Protein AF-A0A6I2FMC2-F1 (afdb_monomer)

Foldseek 3Di:
DDWDCPPQKTADPQQNKIKGADCDDDPLHRWIAIPLGRPDTHHPVLRNLLNVLSCLLRVLVVDPVNDRPVVSSQVSCVSVVHGSVVSNVSSCCPPPVSVVVVVVVVVVVVVVPPDPDDDDDDDDD

Nearest PDB structures (foldseek):
  8eup-assembly1_b  TM=2.862E-01  e=4.033E+00  Schizosaccharomyces pombe
  6zka-assembly1_J  TM=3.685E-01  e=7.413E+00  Ovis aries

Sequence (125 aa):
MTKTDSGWLIIGKGAHEAAFRIDEPGPHQGLWVLSYLPARLLTREQAVAGVALAEMIIGGFDRPTGEFEGENAEMHAEVLGLSLVDVMCKLALRDPETRREAQRRCDSQRGVRRHPGHDGYGVNR

Mean predicted aligned error: 11.63 Å

Structure (mmCIF, N/CA/C/O backbone):
data_AF-A0A6I2FMC2-F1
#
_entry.id   AF-A0A6I2FMC2-F1
#
loop_
_atom_site.group_PDB
_atom_site.id
_atom_site.type_symbol
_atom_site.label_atom_id
_atom_site.label_alt_id
_atom_site.label_comp_id
_atom_site.label_asym_id
_atom_site.label_entity_id
_atom_site.label_seq_id
_atom_site.pdbx_PDB_ins_code
_atom_site.Cartn_x
_atom_site.Cartn_y
_atom_site.Cartn_z
_atom_site.occupancy
_atom_site.B_iso_or_equiv
_atom_site.auth_seq_id
_atom_site.auth_comp_id
_atom_site.auth_asym_id
_atom_site.auth_atom_id
_atom_site.pdbx_PDB_model_num
ATOM 1 N N . MET A 1 1 ? 14.413 12.482 2.481 1.00 49.47 1 MET A N 1
ATOM 2 C CA . MET A 1 1 ? 13.081 12.115 1.952 1.00 49.47 1 MET A CA 1
ATOM 3 C C . MET A 1 1 ? 12.031 12.714 2.888 1.00 49.47 1 MET A C 1
ATOM 5 O O . MET A 1 1 ? 12.027 12.363 4.058 1.00 49.47 1 MET A O 1
ATOM 9 N N . THR A 1 2 ? 11.261 13.721 2.460 1.00 51.59 2 THR A N 1
ATOM 10 C CA . THR A 1 2 ? 10.329 14.470 3.334 1.00 51.59 2 THR A CA 1
ATOM 11 C C . THR A 1 2 ? 8.893 14.013 3.094 1.00 51.59 2 THR A C 1
ATOM 13 O O . THR A 1 2 ? 8.325 14.302 2.044 1.00 51.59 2 THR A O 1
ATOM 16 N N . LYS A 1 3 ? 8.337 13.279 4.060 1.00 57.09 3 LYS A N 1
ATOM 17 C CA . LYS A 1 3 ? 6.963 12.764 4.075 1.00 57.09 3 LYS A CA 1
ATOM 18 C C . LYS A 1 3 ? 6.084 13.754 4.837 1.00 57.09 3 LYS A C 1
ATOM 20 O O . LYS A 1 3 ? 6.439 14.133 5.951 1.00 57.09 3 LYS A O 1
ATOM 25 N N . THR A 1 4 ? 4.982 14.201 4.242 1.00 62.50 4 THR A N 1
ATOM 26 C CA . THR A 1 4 ? 4.008 15.039 4.954 1.00 62.50 4 THR A CA 1
ATOM 27 C C . THR A 1 4 ? 3.082 14.114 5.734 1.00 62.50 4 THR A C 1
ATOM 29 O O . THR A 1 4 ? 2.317 13.367 5.131 1.00 62.50 4 THR A O 1
ATOM 32 N N . ASP A 1 5 ? 3.190 14.142 7.062 1.00 63.97 5 ASP A N 1
ATOM 33 C CA . ASP A 1 5 ? 2.319 13.421 7.991 1.00 63.97 5 ASP A CA 1
ATOM 34 C C . ASP A 1 5 ? 1.431 14.443 8.702 1.00 63.97 5 ASP A C 1
ATOM 36 O O . ASP A 1 5 ? 1.822 15.080 9.679 1.00 63.97 5 ASP A O 1
ATOM 40 N N . SER A 1 6 ? 0.248 14.670 8.144 1.00 62.38 6 SER A N 1
ATOM 41 C CA . SER A 1 6 ? -0.839 15.298 8.895 1.00 62.38 6 SER A CA 1
AT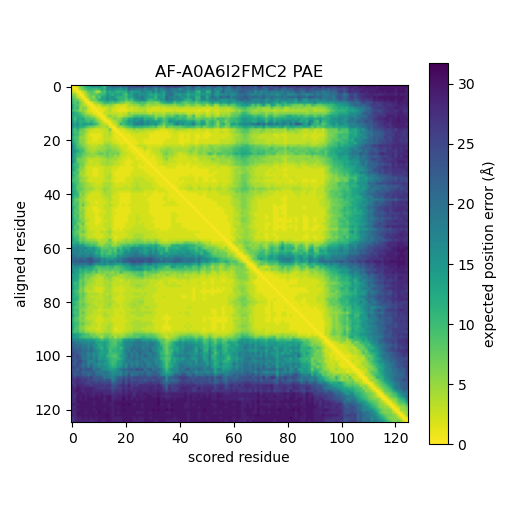OM 42 C C . SER A 1 6 ? -1.541 14.114 9.523 1.00 62.38 6 SER A C 1
ATOM 44 O O . SER A 1 6 ? -2.002 13.316 8.737 1.00 62.38 6 SER A O 1
ATOM 46 N N . GLY A 1 7 ? -1.589 13.927 10.846 1.00 77.00 7 GLY A N 1
ATOM 47 C CA . GLY A 1 7 ? -1.864 12.625 11.502 1.00 77.00 7 GLY A CA 1
ATOM 48 C C . GLY A 1 7 ? -3.092 11.772 11.088 1.00 77.00 7 GLY A C 1
ATOM 49 O O . GLY A 1 7 ? -3.322 10.741 11.711 1.00 77.00 7 GLY A O 1
ATOM 50 N N . TRP A 1 8 ? -3.861 12.168 10.073 1.00 85.31 8 TRP A N 1
ATOM 51 C CA . TRP A 1 8 ? -4.937 11.468 9.367 1.00 85.31 8 TRP A CA 1
ATOM 52 C C . TRP A 1 8 ? -4.607 11.063 7.901 1.00 85.31 8 TRP A C 1
ATOM 54 O O . TRP A 1 8 ? -5.368 10.315 7.287 1.00 85.31 8 TRP A O 1
ATOM 64 N N . LEU A 1 9 ? -3.500 11.539 7.318 1.00 90.25 9 LEU A N 1
ATOM 65 C CA . LEU A 1 9 ? -3.088 11.346 5.925 1.00 90.25 9 LEU A CA 1
ATOM 66 C C . LEU A 1 9 ? -1.571 11.215 5.799 1.00 90.25 9 LEU A C 1
ATOM 68 O O . LEU A 1 9 ? -0.799 12.068 6.239 1.00 90.25 9 LEU A O 1
ATOM 72 N N . ILE A 1 10 ? -1.171 10.180 5.072 1.00 89.38 10 ILE A N 1
ATOM 73 C CA . ILE A 1 10 ? 0.198 9.949 4.647 1.00 89.38 10 ILE A CA 1
ATOM 74 C C . ILE A 1 10 ? 0.218 9.932 3.120 1.00 89.38 10 ILE A C 1
ATOM 76 O O . ILE A 1 10 ? -0.467 9.121 2.507 1.00 89.38 10 ILE A O 1
ATOM 80 N N . ILE A 1 11 ? 1.037 10.778 2.504 1.00 87.62 11 ILE A N 1
ATOM 81 C CA . ILE A 1 11 ? 1.171 10.866 1.042 1.00 87.62 11 ILE A CA 1
ATOM 82 C C . ILE A 1 11 ? 2.620 10.681 0.615 1.00 87.62 11 ILE A C 1
ATOM 84 O O . ILE A 1 11 ? 3.535 11.251 1.218 1.00 87.62 11 ILE A O 1
ATOM 88 N N . GLY A 1 12 ? 2.806 9.883 -0.434 1.00 75.31 12 GLY A N 1
ATOM 89 C CA . GLY A 1 12 ? 4.064 9.804 -1.161 1.00 75.31 12 GLY A CA 1
ATOM 90 C C . GLY A 1 12 ? 4.170 10.961 -2.153 1.00 75.31 12 GLY A C 1
ATOM 91 O O . GLY A 1 12 ? 3.188 11.327 -2.796 1.00 75.31 12 GLY A O 1
ATOM 92 N N . LYS A 1 13 ? 5.358 11.547 -2.290 1.00 68.94 13 LYS A N 1
ATOM 93 C CA . LYS A 1 13 ? 5.645 12.636 -3.231 1.00 68.94 13 LYS A CA 1
ATOM 94 C C . LYS A 1 13 ? 5.586 12.201 -4.695 1.00 68.94 13 LYS A C 1
ATOM 96 O O . LYS A 1 13 ? 5.291 13.043 -5.533 1.00 68.94 13 LYS A O 1
ATOM 101 N N . GLY A 1 14 ? 5.889 10.936 -4.994 1.00 63.06 14 GLY A N 1
ATOM 102 C CA . GLY A 1 14 ? 6.004 10.446 -6.377 1.00 63.06 14 GLY A CA 1
ATOM 103 C C . GLY A 1 14 ? 4.845 9.581 -6.876 1.00 63.06 14 GLY A C 1
ATOM 104 O O . GLY A 1 14 ? 4.632 9.494 -8.075 1.00 63.06 14 GLY A O 1
ATOM 105 N N . ALA A 1 15 ? 4.087 8.943 -5.981 1.00 61.69 15 ALA A N 1
ATOM 106 C CA . ALA A 1 15 ? 3.224 7.821 -6.359 1.00 61.69 15 ALA A CA 1
ATOM 107 C C . ALA A 1 15 ? 1.754 8.180 -6.640 1.00 61.69 15 ALA A C 1
ATOM 109 O O . ALA A 1 15 ? 1.006 7.319 -7.080 1.00 61.69 15 ALA A O 1
ATOM 110 N N . HIS A 1 16 ? 1.285 9.387 -6.297 1.00 75.38 16 HIS A N 1
ATOM 111 C CA . HIS A 1 16 ? -0.157 9.679 -6.138 1.00 75.38 16 HIS A CA 1
ATOM 112 C C . HIS A 1 16 ? -0.912 8.688 -5.215 1.00 75.38 16 HIS A C 1
ATOM 114 O O . HIS A 1 16 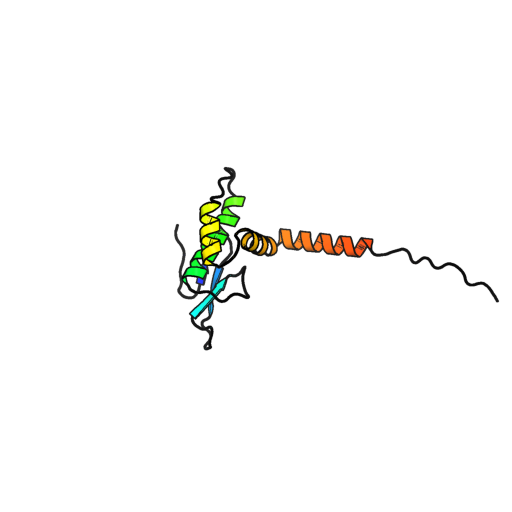? -2.139 8.738 -5.109 1.00 75.38 16 HIS A O 1
ATOM 120 N N . GLU A 1 17 ? -0.189 7.815 -4.509 1.00 87.88 17 GLU A N 1
ATOM 121 C CA . GLU A 1 17 ? -0.719 6.858 -3.552 1.00 87.88 17 GLU A CA 1
ATOM 122 C C . GLU A 1 17 ? -0.618 7.427 -2.132 1.00 87.88 17 GLU A C 1
ATOM 124 O O . GLU A 1 17 ? 0.316 8.156 -1.772 1.00 87.88 17 GLU A O 1
ATOM 129 N N . ALA A 1 18 ? -1.617 7.095 -1.323 1.00 91.44 18 ALA A N 1
ATOM 130 C CA . ALA A 1 18 ? -1.820 7.651 -0.000 1.00 91.44 18 ALA A CA 1
ATOM 131 C C . ALA A 1 18 ? -2.280 6.574 0.985 1.00 91.44 18 ALA A C 1
ATOM 133 O O . ALA A 1 18 ? -2.875 5.566 0.598 1.00 91.44 18 ALA A O 1
ATOM 134 N N . ALA A 1 19 ? -2.048 6.819 2.270 1.00 94.69 19 ALA A N 1
ATOM 135 C CA . ALA A 1 19 ? -2.719 6.119 3.350 1.00 94.69 19 ALA A CA 1
ATOM 136 C C . ALA A 1 19 ? -3.611 7.086 4.129 1.00 94.69 19 ALA A C 1
ATOM 138 O O . ALA A 1 19 ? -3.184 8.188 4.475 1.00 94.69 19 ALA A O 1
ATOM 139 N N . PHE A 1 20 ? -4.826 6.645 4.433 1.00 94.56 20 PHE A N 1
ATOM 140 C CA . PHE A 1 20 ? -5.829 7.407 5.171 1.00 94.56 20 PHE A CA 1
ATOM 141 C C . PHE A 1 20 ? -6.080 6.741 6.518 1.00 94.56 20 PHE A C 1
ATOM 143 O O . PHE A 1 20 ? -6.250 5.519 6.570 1.00 94.56 20 PHE A O 1
ATOM 150 N N . ARG A 1 21 ? -6.119 7.529 7.594 1.00 96.00 21 ARG A N 1
ATOM 151 C CA . ARG A 1 21 ? -6.529 7.046 8.915 1.00 96.00 21 ARG A CA 1
ATOM 152 C C . ARG A 1 21 ? -8.052 7.009 8.997 1.00 96.00 21 ARG A C 1
ATOM 154 O O . ARG A 1 21 ? -8.728 7.943 8.570 1.00 96.00 21 ARG A O 1
ATOM 161 N N . ILE A 1 22 ? -8.588 5.941 9.567 1.00 93.88 22 ILE A N 1
ATOM 162 C CA . ILE A 1 22 ? -10.008 5.816 9.881 1.00 93.88 22 ILE A CA 1
ATOM 163 C C . ILE A 1 22 ? -10.258 6.575 11.185 1.00 93.88 22 ILE A C 1
ATOM 165 O O . ILE A 1 22 ? -9.877 6.110 12.256 1.00 93.88 22 ILE A O 1
ATOM 169 N N . ASP A 1 23 ? -10.893 7.743 11.094 1.00 90.62 23 ASP A N 1
ATOM 170 C CA . ASP A 1 23 ? -11.234 8.575 12.261 1.00 90.62 23 ASP A CA 1
ATOM 171 C C . ASP A 1 23 ? -12.689 8.429 12.719 1.00 90.62 23 ASP A C 1
ATOM 173 O O . ASP A 1 23 ? -13.072 8.959 13.764 1.00 90.62 23 ASP A O 1
ATOM 177 N N . GLU A 1 24 ? -13.492 7.672 11.972 1.00 88.88 24 GLU A N 1
ATOM 178 C CA . GLU A 1 24 ? -14.866 7.364 12.347 1.00 88.88 24 GLU A CA 1
ATOM 179 C C . GLU A 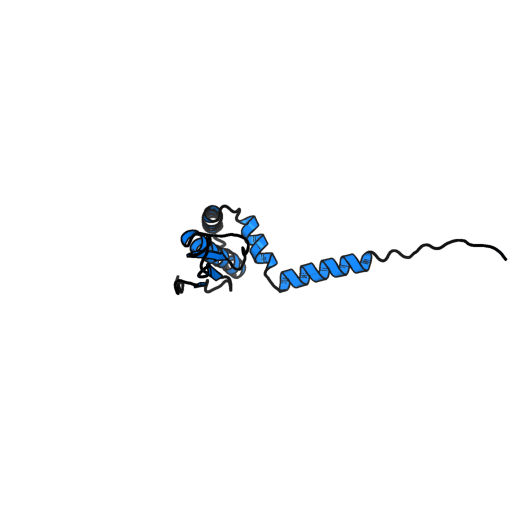1 24 ? -14.905 6.498 13.623 1.00 88.88 24 GLU A C 1
ATOM 181 O O . GLU A 1 24 ? -14.137 5.534 13.731 1.00 88.88 24 GLU A O 1
ATOM 186 N N . PRO A 1 25 ? -15.782 6.811 14.599 1.00 92.00 25 PRO A N 1
ATOM 187 C CA . PRO A 1 25 ? -15.945 5.995 15.796 1.00 92.00 25 PRO A CA 1
ATOM 188 C C . PRO A 1 25 ? -16.316 4.552 15.450 1.00 92.00 25 PRO A C 1
ATOM 190 O O . PRO A 1 25 ? -17.290 4.297 14.745 1.00 92.00 25 PRO A O 1
ATOM 193 N N . GLY A 1 26 ? -15.567 3.592 15.988 1.00 92.19 26 GLY A N 1
ATOM 194 C CA . GLY A 1 26 ? -15.831 2.181 15.739 1.00 92.19 26 GLY A CA 1
ATOM 195 C C . GLY A 1 26 ? -14.618 1.287 15.978 1.00 92.19 26 GLY A C 1
ATOM 196 O O . GLY A 1 26 ? -13.560 1.760 16.392 1.00 92.19 26 GLY A O 1
ATOM 197 N N . PRO A 1 27 ? -14.746 -0.019 15.690 1.00 92.31 27 PRO A N 1
ATOM 198 C CA . PRO A 1 27 ? -13.696 -1.003 15.959 1.00 92.31 27 PRO A CA 1
ATOM 199 C C . PRO A 1 27 ? -12.427 -0.802 15.118 1.00 92.31 27 PRO A C 1
ATOM 201 O O . PRO A 1 27 ? -11.390 -1.371 15.438 1.00 92.31 27 PRO A O 1
ATOM 204 N N . HIS A 1 28 ? -12.498 -0.014 14.042 1.00 93.81 28 HIS A N 1
ATOM 205 C CA . HIS A 1 28 ? -11.370 0.255 13.147 1.00 93.81 28 HIS A CA 1
ATOM 206 C C . HIS A 1 28 ? -10.773 1.654 13.334 1.00 93.81 28 HIS A C 1
ATOM 208 O O . HIS A 1 28 ? -9.892 2.044 12.569 1.00 93.81 28 HIS A O 1
ATOM 214 N N . GLN A 1 29 ? -11.252 2.418 14.320 1.00 94.00 29 GLN A N 1
ATOM 215 C CA . GLN A 1 29 ? -10.754 3.761 14.583 1.00 94.00 29 GLN A CA 1
ATOM 216 C C . GLN A 1 29 ? -9.241 3.736 14.853 1.00 94.00 29 GLN A C 1
ATOM 218 O O . GLN A 1 29 ? -8.739 2.903 15.607 1.00 94.00 29 GLN A O 1
ATOM 223 N N . GLY A 1 30 ? -8.508 4.655 14.227 1.00 92.94 30 GLY A N 1
ATOM 224 C CA . GLY A 1 30 ? -7.052 4.763 14.331 1.00 92.94 30 GLY A CA 1
ATOM 225 C C . GLY A 1 30 ? -6.268 3.818 13.414 1.00 92.94 30 GLY A C 1
ATOM 226 O O . GLY A 1 30 ? -5.049 3.969 13.306 1.00 92.94 30 GLY A O 1
ATOM 227 N N . LEU A 1 31 ? 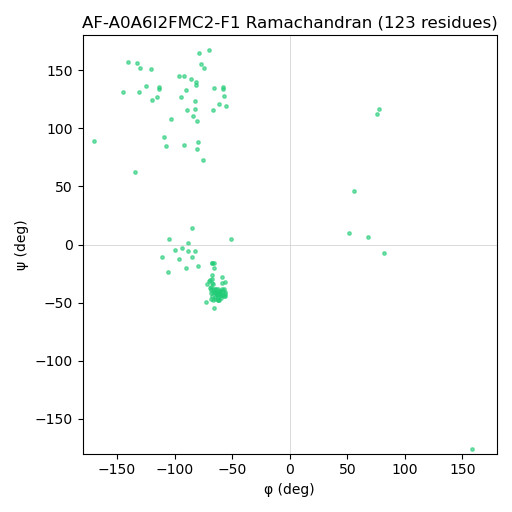-6.937 2.886 12.724 1.00 96.44 31 LEU A N 1
ATOM 228 C CA . LEU A 1 31 ? -6.321 2.055 11.688 1.00 96.44 31 LEU A CA 1
ATOM 229 C C . LEU A 1 31 ? -6.193 2.824 10.374 1.00 96.44 31 LEU A C 1
ATOM 231 O O . LEU A 1 31 ? -6.807 3.871 10.172 1.00 96.44 31 LEU A O 1
ATOM 235 N N . TRP A 1 32 ? -5.382 2.286 9.472 1.00 97.25 32 TRP A N 1
ATOM 236 C CA . TRP A 1 32 ? -5.039 2.921 8.209 1.00 97.25 32 TRP A CA 1
ATOM 237 C C . TRP A 1 32 ? -5.439 2.067 7.014 1.00 97.25 32 TRP A C 1
ATOM 239 O O . TRP A 1 32 ? -5.436 0.838 7.082 1.00 97.25 32 TRP A O 1
ATOM 249 N N . VAL A 1 33 ? -5.730 2.733 5.900 1.00 96.62 33 VAL A N 1
ATOM 250 C CA . VAL A 1 33 ? -6.054 2.104 4.618 1.00 96.62 33 VAL A CA 1
ATOM 251 C C . VAL A 1 33 ? -5.213 2.741 3.522 1.00 96.62 33 VAL A C 1
ATOM 253 O O . VAL A 1 33 ? -5.153 3.965 3.421 1.00 96.62 33 VAL A O 1
ATOM 256 N N . LEU A 1 34 ? -4.577 1.919 2.686 1.00 95.12 34 LEU A N 1
ATOM 257 C CA . LEU A 1 34 ? -3.842 2.384 1.507 1.00 95.12 34 LEU A CA 1
ATOM 258 C C . LEU A 1 34 ? -4.789 2.524 0.315 1.00 95.12 34 LEU A C 1
ATOM 260 O O . LEU A 1 34 ? -5.636 1.660 0.082 1.00 95.12 34 LEU A O 1
ATOM 264 N N . SER A 1 35 ? -4.590 3.551 -0.506 1.00 91.75 35 SER A N 1
ATOM 265 C CA . SER A 1 35 ? -5.371 3.775 -1.727 1.00 91.75 35 SER A CA 1
ATOM 266 C C . SER A 1 35 ? -5.335 2.588 -2.698 1.00 91.75 35 SER A C 1
ATOM 268 O O . SER A 1 35 ? -6.338 2.306 -3.358 1.00 91.75 35 SER A O 1
ATOM 270 N N . TYR A 1 36 ? -4.230 1.841 -2.752 1.00 91.69 36 TYR A N 1
ATOM 271 C CA . TYR A 1 36 ? -4.090 0.637 -3.580 1.00 91.69 36 TYR A CA 1
ATOM 272 C C . TYR A 1 36 ? -4.417 -0.687 -2.864 1.00 91.69 36 TYR A C 1
ATOM 274 O O . TYR A 1 36 ? -4.452 -1.736 -3.509 1.00 91.69 36 TYR A O 1
ATOM 282 N N . LEU A 1 37 ? -4.727 -0.656 -1.561 1.00 93.44 37 LEU A N 1
ATOM 283 C CA . LEU A 1 37 ? -5.188 -1.812 -0.774 1.00 93.44 37 LEU A CA 1
ATOM 284 C C . LEU A 1 37 ? -6.403 -1.441 0.102 1.00 93.44 37 LEU A C 1
ATOM 286 O O . LEU A 1 37 ? -6.336 -1.556 1.327 1.00 93.44 37 LEU A O 1
ATOM 290 N N . PRO A 1 38 ? -7.541 -1.039 -0.497 1.00 91.19 38 PRO A N 1
ATOM 291 C CA . PRO A 1 38 ? -8.680 -0.493 0.248 1.00 91.19 38 PRO A CA 1
ATOM 292 C C . PRO A 1 38 ? -9.361 -1.495 1.193 1.00 91.19 38 PRO A C 1
ATOM 294 O O . PRO A 1 38 ? -10.061 -1.099 2.115 1.00 91.19 38 PRO A O 1
ATOM 297 N N . ALA A 1 39 ? -9.169 -2.797 0.968 1.00 91.00 39 ALA A N 1
ATOM 298 C CA . ALA A 1 39 ? -9.767 -3.862 1.772 1.00 91.00 39 ALA A CA 1
ATOM 299 C C . ALA A 1 39 ? -8.915 -4.273 2.988 1.00 91.00 39 ALA A C 1
ATOM 301 O O . ALA A 1 39 ? -9.281 -5.215 3.690 1.00 91.00 39 ALA A O 1
ATOM 302 N N . ARG A 1 40 ? -7.762 -3.628 3.218 1.00 94.25 40 ARG A N 1
ATOM 303 C CA . ARG A 1 40 ? -6.823 -4.012 4.277 1.00 94.25 40 ARG A CA 1
ATOM 304 C C . ARG A 1 40 ? -6.707 -2.911 5.325 1.00 94.25 40 ARG A C 1
ATOM 306 O O . ARG A 1 40 ? -6.418 -1.766 4.993 1.00 94.25 40 ARG A O 1
ATOM 313 N N . LEU A 1 41 ? -6.904 -3.301 6.581 1.00 96.56 41 LEU A N 1
ATOM 314 C CA . LEU A 1 41 ? -6.683 -2.456 7.748 1.00 96.56 41 LEU A CA 1
ATOM 315 C C . LEU A 1 41 ? -5.242 -2.622 8.222 1.00 96.56 41 LEU A C 1
ATOM 317 O O . LEU A 1 41 ? -4.749 -3.746 8.325 1.00 96.56 41 LEU A O 1
ATOM 321 N N . LEU A 1 42 ? -4.577 -1.504 8.478 1.00 97.06 42 LEU A N 1
ATOM 322 C CA . LEU A 1 42 ? -3.141 -1.451 8.721 1.00 97.06 42 LEU A CA 1
ATOM 323 C C . LEU A 1 42 ? -2.828 -0.660 9.987 1.00 97.06 42 LEU A C 1
ATOM 325 O O . LEU A 1 42 ? -3.544 0.281 10.344 1.00 97.06 42 LEU A O 1
ATOM 329 N N . THR A 1 43 ? -1.714 -1.001 10.630 1.00 96.44 43 THR A N 1
ATOM 330 C CA . THR A 1 43 ? -1.105 -0.102 11.615 1.00 96.44 43 THR A CA 1
ATOM 331 C C . THR A 1 43 ? -0.496 1.114 10.915 1.00 96.44 43 THR A C 1
ATOM 333 O O . THR A 1 43 ? -0.316 1.135 9.691 1.00 96.44 43 THR A O 1
ATOM 336 N N . ARG A 1 44 ? -0.133 2.141 11.691 1.00 94.12 44 ARG A N 1
ATOM 337 C CA . ARG A 1 44 ? 0.546 3.320 11.143 1.00 94.12 44 ARG A CA 1
ATOM 338 C C . ARG A 1 44 ? 1.879 2.942 10.489 1.00 94.12 44 ARG A C 1
ATOM 340 O O . ARG A 1 44 ? 2.204 3.460 9.426 1.00 94.12 44 ARG A O 1
ATOM 347 N N . GLU A 1 45 ? 2.634 2.029 11.090 1.00 94.31 45 GLU A N 1
ATOM 348 C CA . GLU A 1 45 ? 3.928 1.554 10.585 1.00 94.31 45 GLU A CA 1
ATOM 349 C C . GLU A 1 45 ? 3.762 0.876 9.223 1.00 94.31 45 GLU A C 1
ATOM 351 O O . GLU A 1 45 ? 4.487 1.185 8.277 1.00 94.31 45 GLU A O 1
ATOM 356 N N . GLN A 1 46 ? 2.746 0.022 9.092 1.00 96.38 46 GLN A N 1
ATOM 357 C CA . GLN A 1 46 ? 2.413 -0.636 7.832 1.00 96.38 46 GLN A CA 1
ATOM 358 C C . GLN A 1 46 ? 1.949 0.364 6.768 1.00 96.38 46 GLN A C 1
ATOM 360 O O . GLN A 1 46 ? 2.368 0.280 5.618 1.00 96.38 46 GLN A O 1
ATOM 365 N N . ALA A 1 47 ? 1.140 1.358 7.138 1.00 95.25 47 ALA A N 1
ATOM 366 C CA . ALA A 1 47 ? 0.735 2.428 6.228 1.00 95.25 47 ALA A CA 1
ATOM 367 C C . ALA A 1 47 ? 1.932 3.253 5.727 1.00 95.25 47 ALA A C 1
ATOM 369 O O . ALA A 1 47 ? 2.034 3.566 4.538 1.00 95.25 47 ALA A O 1
ATOM 370 N N . VAL A 1 48 ? 2.878 3.567 6.618 1.00 92.94 48 VAL A N 1
ATOM 371 C CA . VAL A 1 48 ? 4.127 4.243 6.255 1.00 92.94 48 VAL A CA 1
ATOM 372 C C . VAL A 1 48 ? 4.932 3.389 5.278 1.00 92.94 48 VAL A C 1
ATOM 374 O O . VAL A 1 48 ? 5.368 3.932 4.259 1.00 92.94 48 VAL A O 1
ATOM 377 N N . ALA A 1 49 ? 5.097 2.095 5.563 1.00 93.38 49 ALA A N 1
ATOM 378 C CA . ALA A 1 49 ? 5.817 1.159 4.706 1.00 93.38 49 ALA A CA 1
ATOM 379 C C . ALA A 1 49 ? 5.153 1.009 3.330 1.00 93.38 49 ALA A C 1
ATOM 381 O O . ALA A 1 49 ? 5.846 1.070 2.323 1.00 93.38 49 ALA A O 1
ATOM 382 N N . GLY A 1 50 ? 3.824 0.906 3.264 1.00 94.25 50 GLY A N 1
ATOM 383 C CA . GLY A 1 50 ? 3.111 0.769 1.993 1.00 94.25 50 GLY A CA 1
ATOM 384 C C . GLY A 1 50 ? 3.200 2.003 1.101 1.00 94.25 50 GLY A C 1
ATOM 385 O O . GLY A 1 50 ? 3.453 1.883 -0.094 1.00 94.25 50 GLY A O 1
ATOM 386 N N . VAL A 1 51 ? 3.098 3.207 1.671 1.00 92.81 51 VAL A N 1
ATOM 387 C CA . VAL A 1 51 ? 3.315 4.431 0.882 1.00 92.81 51 VAL A CA 1
ATOM 388 C C . VAL A 1 51 ? 4.754 4.503 0.357 1.00 92.81 51 VAL A C 1
ATOM 390 O O . VAL A 1 51 ? 4.946 4.853 -0.802 1.00 92.81 51 VAL A O 1
ATOM 393 N N . ALA A 1 52 ? 5.752 4.139 1.171 1.00 90.81 52 ALA A N 1
ATOM 394 C CA . ALA A 1 52 ? 7.150 4.114 0.727 1.00 90.81 52 AL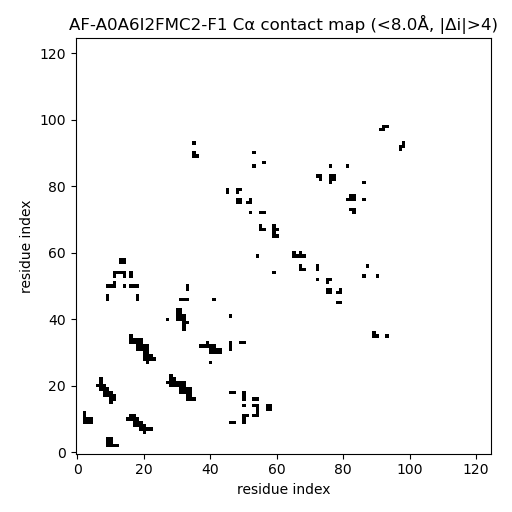A A CA 1
ATOM 395 C C . ALA A 1 52 ? 7.384 3.066 -0.376 1.00 90.81 52 ALA A C 1
ATOM 397 O O . ALA A 1 52 ? 8.040 3.355 -1.371 1.00 90.81 52 ALA A O 1
ATOM 398 N N . LEU A 1 53 ? 6.785 1.881 -0.241 1.00 92.44 53 LEU A N 1
ATOM 399 C CA . LEU A 1 53 ? 6.859 0.820 -1.240 1.00 92.44 53 LEU A CA 1
ATOM 400 C C . LEU A 1 53 ? 6.267 1.249 -2.587 1.00 92.44 53 LEU A C 1
ATOM 402 O O . LEU A 1 53 ? 6.878 1.023 -3.628 1.00 92.44 53 LEU A O 1
ATOM 406 N N . ALA A 1 54 ? 5.102 1.903 -2.578 1.00 91.38 54 ALA A N 1
ATOM 407 C CA . ALA A 1 54 ? 4.494 2.428 -3.798 1.00 91.38 54 ALA A CA 1
ATOM 408 C C . ALA A 1 54 ? 5.398 3.462 -4.490 1.00 91.38 54 ALA A C 1
ATOM 410 O O . ALA A 1 54 ? 5.534 3.431 -5.711 1.00 91.38 54 ALA A O 1
ATOM 411 N N . GLU A 1 55 ? 6.061 4.334 -3.723 1.00 87.44 55 GLU A N 1
ATOM 412 C CA . GLU A 1 55 ? 7.048 5.277 -4.265 1.00 87.44 55 GLU A CA 1
ATOM 413 C C . GLU A 1 55 ? 8.262 4.576 -4.880 1.00 87.44 55 GLU A C 1
ATOM 415 O O . GLU A 1 55 ? 8.705 4.986 -5.949 1.00 87.44 55 GLU A O 1
ATOM 420 N N . MET A 1 56 ? 8.793 3.533 -4.234 1.00 87.94 56 MET A N 1
ATOM 421 C CA . MET A 1 56 ? 9.929 2.762 -4.758 1.00 87.94 56 MET A CA 1
ATOM 422 C C . MET A 1 56 ? 9.579 2.056 -6.068 1.00 87.94 56 MET A C 1
ATOM 424 O O . MET A 1 56 ? 10.362 2.096 -7.011 1.00 87.94 56 MET A O 1
ATOM 428 N N . ILE A 1 57 ? 8.396 1.440 -6.139 1.00 88.19 57 ILE A N 1
ATOM 429 C CA . ILE A 1 57 ? 7.925 0.727 -7.331 1.00 88.19 57 ILE A CA 1
ATOM 430 C C . ILE A 1 57 ? 7.701 1.711 -8.482 1.00 88.19 57 ILE A C 1
ATOM 432 O O . ILE A 1 57 ? 8.295 1.556 -9.543 1.00 88.19 57 ILE A O 1
ATOM 436 N N . ILE A 1 58 ? 6.892 2.751 -8.267 1.00 84.12 58 ILE A N 1
ATOM 437 C CA . ILE A 1 58 ? 6.545 3.714 -9.323 1.00 84.12 58 ILE A CA 1
ATOM 438 C C . ILE A 1 58 ? 7.781 4.519 -9.745 1.00 84.12 58 ILE A C 1
ATOM 440 O O . ILE A 1 58 ? 8.103 4.592 -10.926 1.00 84.12 58 ILE A O 1
ATOM 444 N N . GLY A 1 59 ? 8.538 5.047 -8.781 1.00 79.38 59 GLY A N 1
ATOM 445 C CA . GLY A 1 59 ? 9.754 5.809 -9.062 1.00 79.38 59 GLY A CA 1
ATOM 446 C C . GLY A 1 59 ? 10.888 4.966 -9.652 1.00 79.38 59 GLY A C 1
ATOM 447 O O . GLY A 1 59 ? 11.727 5.506 -10.371 1.00 79.38 59 GLY A O 1
ATOM 448 N N . GLY A 1 60 ? 10.922 3.661 -9.371 1.00 75.25 60 GLY A N 1
ATOM 449 C CA . GLY A 1 60 ? 11.849 2.715 -9.991 1.00 75.25 60 GLY A CA 1
ATOM 450 C C . GLY A 1 60 ? 11.563 2.497 -11.477 1.00 75.25 60 GLY A C 1
ATOM 451 O O . GLY A 1 60 ? 12.506 2.409 -12.260 1.00 75.25 60 GLY A O 1
ATOM 452 N N . PHE A 1 61 ? 10.288 2.487 -11.882 1.00 65.31 61 PHE A N 1
ATOM 453 C CA . PHE A 1 61 ? 9.900 2.407 -13.295 1.00 65.31 61 PHE A CA 1
ATOM 454 C C . PHE A 1 61 ? 10.213 3.689 -14.083 1.00 65.31 61 PHE A C 1
ATOM 456 O O . PHE A 1 61 ? 10.541 3.604 -15.265 1.00 65.31 61 PHE A O 1
ATOM 463 N N . ASP A 1 62 ? 10.170 4.857 -13.436 1.00 64.75 62 ASP A N 1
ATOM 464 C CA . ASP A 1 62 ? 10.385 6.156 -14.095 1.00 64.75 62 ASP A CA 1
ATOM 465 C C . ASP A 1 62 ? 11.868 6.561 -14.230 1.00 64.75 62 ASP A C 1
ATOM 467 O O . ASP A 1 62 ? 12.192 7.538 -14.915 1.00 64.75 62 ASP A O 1
ATOM 471 N N . ARG A 1 63 ? 12.806 5.855 -13.579 1.00 64.94 63 ARG A N 1
ATOM 472 C CA . ARG A 1 63 ? 14.234 6.214 -13.624 1.00 64.94 63 ARG A CA 1
ATOM 473 C C . ARG A 1 63 ? 14.920 5.686 -14.893 1.00 64.94 63 ARG A C 1
ATOM 475 O O . ARG A 1 63 ? 15.013 4.474 -15.075 1.00 64.94 63 ARG A O 1
ATOM 482 N N . PRO A 1 64 ? 15.558 6.555 -15.703 1.00 56.31 64 PRO A N 1
ATOM 483 C CA . PRO A 1 64 ? 16.269 6.142 -16.917 1.00 56.31 64 PRO A CA 1
ATOM 484 C C . PRO A 1 64 ? 17.523 5.295 -16.644 1.00 56.31 64 PRO A C 1
ATOM 486 O O . PRO A 1 64 ? 18.035 4.655 -17.556 1.00 56.31 64 PRO A O 1
ATOM 489 N N . THR A 1 65 ? 18.026 5.286 -15.404 1.00 63.12 65 THR A N 1
ATOM 490 C CA . THR A 1 65 ? 19.182 4.478 -14.986 1.00 63.12 65 THR A CA 1
ATOM 491 C C . THR A 1 65 ? 18.807 3.071 -14.512 1.00 63.12 65 THR A C 1
ATOM 493 O O . THR A 1 65 ? 19.705 2.276 -14.266 1.00 63.12 65 THR A O 1
ATOM 496 N N . GLY A 1 66 ? 17.513 2.739 -14.401 1.00 55.28 66 GLY A N 1
ATOM 497 C CA . GLY A 1 66 ? 17.035 1.365 -14.194 1.00 55.28 66 GLY A CA 1
ATOM 498 C C . GLY A 1 66 ? 17.350 0.715 -12.840 1.00 55.28 66 GLY A C 1
ATOM 499 O O . GLY A 1 66 ? 17.064 -0.467 -12.667 1.00 55.28 66 GLY A O 1
ATOM 500 N N . GLU A 1 67 ? 17.918 1.436 -11.872 1.00 64.75 67 GLU A N 1
ATOM 501 C CA . GLU A 1 67 ? 18.194 0.872 -10.546 1.00 64.75 67 GLU A CA 1
ATOM 502 C C . GLU A 1 67 ? 16.921 0.854 -9.692 1.00 64.75 67 GLU A C 1
ATOM 504 O O . GLU A 1 67 ? 16.601 1.796 -8.963 1.00 64.75 67 GLU A O 1
ATOM 509 N N . PHE A 1 68 ? 16.173 -0.239 -9.823 1.00 77.75 68 PHE A N 1
ATOM 510 C CA . PHE A 1 68 ? 15.126 -0.625 -8.889 1.00 77.75 68 PHE A CA 1
ATOM 511 C C . PHE A 1 68 ? 15.760 -1.349 -7.693 1.00 77.75 68 PHE A C 1
ATOM 513 O O . PHE A 1 68 ? 16.347 -2.420 -7.847 1.00 77.75 68 PHE A O 1
ATOM 520 N N . GLU A 1 69 ? 15.639 -0.773 -6.496 1.00 81.25 69 GLU A N 1
ATOM 521 C CA . GLU A 1 69 ? 16.130 -1.366 -5.243 1.00 81.25 69 GLU A CA 1
ATOM 522 C C . GLU A 1 69 ? 15.208 -2.511 -4.774 1.00 81.25 69 GLU A C 1
ATOM 524 O O . GLU A 1 69 ? 14.447 -2.370 -3.815 1.00 81.25 69 GLU A O 1
ATOM 529 N N . GLY A 1 70 ? 15.260 -3.648 -5.475 1.00 84.00 70 GLY A N 1
ATOM 530 C CA . GLY A 1 70 ? 14.365 -4.790 -5.254 1.00 84.00 70 GLY A CA 1
ATOM 531 C C . GLY A 1 70 ? 14.374 -5.327 -3.822 1.00 84.00 70 GLY A C 1
ATOM 532 O O . GLY A 1 70 ? 13.309 -5.510 -3.245 1.00 84.00 70 GLY A O 1
ATOM 533 N N . GLU A 1 71 ? 15.550 -5.484 -3.209 1.00 86.81 71 GLU A N 1
ATOM 534 C CA . GLU A 1 71 ? 15.682 -5.993 -1.831 1.00 86.81 71 GLU A CA 1
ATOM 535 C C . GLU A 1 71 ? 14.980 -5.088 -0.803 1.00 86.81 71 GLU A C 1
ATOM 537 O O . GLU A 1 71 ? 14.296 -5.553 0.109 1.00 86.81 71 GLU A O 1
ATOM 542 N N . ASN A 1 72 ? 15.100 -3.770 -0.978 1.00 87.19 72 ASN A N 1
ATOM 543 C CA . ASN A 1 72 ? 14.453 -2.789 -0.111 1.00 87.19 72 ASN A CA 1
ATOM 544 C C . ASN A 1 72 ? 12.925 -2.828 -0.300 1.00 87.19 72 ASN A C 1
ATOM 546 O O . ASN A 1 72 ? 12.158 -2.819 0.666 1.00 87.19 72 ASN A O 1
ATOM 550 N N . ALA A 1 73 ? 12.471 -2.948 -1.552 1.00 90.50 73 ALA A N 1
ATOM 551 C CA . ALA A 1 73 ? 11.057 -3.092 -1.877 1.00 90.50 73 ALA A CA 1
ATOM 552 C C . ALA A 1 73 ? 10.453 -4.396 -1.315 1.00 90.50 73 ALA A C 1
ATOM 554 O O . ALA A 1 73 ? 9.327 -4.386 -0.812 1.00 90.50 73 ALA A O 1
ATOM 555 N N . GLU A 1 74 ? 11.196 -5.504 -1.342 1.00 93.06 74 GLU A N 1
ATOM 556 C CA . GLU A 1 74 ? 10.783 -6.780 -0.747 1.00 93.06 74 GLU A CA 1
ATOM 557 C C . GLU A 1 74 ? 10.603 -6.665 0.768 1.00 93.06 74 GLU A C 1
ATOM 559 O O . GLU A 1 74 ? 9.533 -7.003 1.275 1.00 93.06 74 GLU A O 1
ATOM 564 N N . MET A 1 75 ? 11.569 -6.075 1.479 1.00 92.75 75 MET A N 1
ATOM 565 C CA . MET A 1 75 ? 11.465 -5.838 2.925 1.00 92.75 75 MET A CA 1
ATOM 566 C C . MET A 1 75 ? 10.207 -5.029 3.283 1.00 92.75 75 MET A C 1
ATOM 568 O O . MET A 1 75 ? 9.485 -5.345 4.233 1.00 92.75 75 MET A O 1
ATOM 572 N N . HIS A 1 76 ? 9.893 -3.988 2.510 1.00 92.38 76 HIS A N 1
ATOM 573 C CA . HIS A 1 76 ? 8.673 -3.212 2.725 1.00 92.38 76 HIS A CA 1
ATOM 574 C C . HIS A 1 76 ? 7.389 -4.005 2.417 1.00 92.38 76 HIS A C 1
ATOM 576 O O . HIS A 1 76 ? 6.370 -3.788 3.081 1.00 92.38 76 HIS A O 1
ATOM 582 N N . ALA A 1 77 ? 7.412 -4.921 1.445 1.00 93.81 77 ALA A N 1
ATOM 583 C CA . ALA A 1 77 ? 6.277 -5.794 1.138 1.00 93.81 77 ALA A CA 1
ATOM 584 C C . ALA A 1 77 ? 6.031 -6.818 2.260 1.00 93.81 77 ALA A C 1
ATOM 586 O O . ALA A 1 77 ? 4.879 -7.053 2.643 1.00 93.81 77 ALA A O 1
ATOM 587 N N . GLU A 1 78 ? 7.096 -7.340 2.869 1.00 94.81 78 GLU A N 1
ATOM 588 C CA . GLU A 1 78 ? 7.019 -8.241 4.023 1.00 94.81 78 GLU A CA 1
ATOM 589 C C . GLU A 1 78 ? 6.382 -7.573 5.247 1.00 94.81 78 GLU A C 1
ATOM 591 O O . GLU A 1 78 ? 5.553 -8.191 5.917 1.00 94.81 78 GLU A O 1
ATOM 596 N N . VAL A 1 79 ? 6.662 -6.287 5.497 1.00 94.69 79 VAL A N 1
ATOM 597 C CA . VAL A 1 79 ? 5.982 -5.504 6.555 1.00 94.69 79 VAL A CA 1
ATOM 598 C C . VAL A 1 79 ? 4.463 -5.462 6.337 1.00 94.69 79 VAL A C 1
ATOM 600 O O . VAL A 1 79 ? 3.679 -5.462 7.294 1.00 94.69 79 VAL A O 1
ATOM 603 N N . LEU A 1 80 ? 4.026 -5.460 5.075 1.00 93.75 80 LEU A N 1
ATOM 604 C CA . LEU A 1 80 ? 2.614 -5.551 4.707 1.00 93.75 80 LEU A CA 1
ATOM 605 C C . LEU A 1 80 ? 2.087 -6.988 4.709 1.00 93.75 80 LEU A C 1
ATOM 607 O O . LEU A 1 80 ? 0.894 -7.168 4.481 1.00 93.75 80 LEU A O 1
ATOM 611 N N . GLY A 1 81 ? 2.920 -8.007 4.925 1.00 95.06 81 GLY A N 1
ATOM 612 C CA . GLY A 1 81 ? 2.558 -9.412 4.750 1.00 95.06 81 GLY A CA 1
ATOM 613 C C . GLY A 1 81 ? 2.024 -9.687 3.342 1.00 95.06 81 GLY A C 1
ATOM 614 O O . GLY A 1 81 ? 0.939 -10.260 3.203 1.00 95.06 81 GLY A O 1
ATOM 615 N N . LEU A 1 82 ? 2.709 -9.171 2.321 1.00 95.44 82 LEU A N 1
ATOM 616 C CA . LEU A 1 82 ? 2.422 -9.370 0.899 1.00 95.44 82 LEU A CA 1
ATOM 617 C C . LEU A 1 82 ? 3.710 -9.724 0.161 1.00 95.44 82 LEU A C 1
ATOM 619 O O . LEU A 1 82 ? 4.796 -9.344 0.590 1.00 95.44 82 LEU A O 1
ATOM 623 N N . SER A 1 83 ? 3.583 -10.391 -0.984 1.00 96.06 83 SER A N 1
ATOM 624 C CA . SER A 1 83 ? 4.706 -10.466 -1.914 1.00 96.06 83 SER A CA 1
ATOM 625 C C . SER A 1 83 ? 4.886 -9.128 -2.636 1.00 96.06 83 SER A C 1
ATOM 627 O O . SER A 1 83 ? 3.918 -8.395 -2.871 1.00 96.06 83 SER A O 1
ATOM 629 N N . LEU A 1 84 ? 6.120 -8.822 -3.046 1.00 94.44 84 LEU A N 1
ATOM 630 C CA . LEU A 1 84 ? 6.394 -7.653 -3.883 1.00 94.44 84 LEU A CA 1
ATOM 631 C C . LEU A 1 84 ? 5.571 -7.694 -5.185 1.00 94.44 84 LEU A C 1
ATOM 633 O O . LEU A 1 84 ? 5.022 -6.679 -5.613 1.00 94.44 84 LEU A O 1
ATOM 637 N N . VAL A 1 85 ? 5.414 -8.884 -5.771 1.00 93.62 85 VAL A N 1
ATOM 638 C CA . VAL A 1 85 ? 4.612 -9.112 -6.983 1.00 93.62 85 VAL A CA 1
ATOM 639 C C . VAL A 1 85 ? 3.151 -8.722 -6.778 1.00 93.62 85 VAL A C 1
ATOM 641 O O . VAL A 1 85 ? 2.596 -8.001 -7.608 1.00 93.62 85 VAL A O 1
ATOM 644 N N . ASP A 1 86 ? 2.537 -9.120 -5.663 1.00 94.06 86 ASP A N 1
ATOM 645 C CA . ASP A 1 86 ? 1.148 -8.753 -5.367 1.00 94.06 86 ASP A CA 1
ATOM 646 C C . ASP A 1 86 ? 0.976 -7.237 -5.302 1.00 94.06 86 ASP A C 1
ATOM 648 O O . ASP A 1 86 ? 0.012 -6.691 -5.845 1.00 94.06 86 ASP A O 1
ATOM 652 N N . VAL A 1 87 ? 1.922 -6.545 -4.663 1.00 93.25 87 VAL A N 1
ATOM 653 C CA . VAL A 1 87 ? 1.887 -5.084 -4.548 1.00 93.25 87 VAL A CA 1
ATOM 654 C C . VAL A 1 87 ? 2.020 -4.428 -5.921 1.00 93.25 87 VAL A C 1
ATOM 656 O O . VAL A 1 87 ? 1.201 -3.569 -6.257 1.00 93.25 87 VAL A O 1
ATOM 659 N N . MET A 1 88 ? 2.974 -4.871 -6.745 1.00 91.62 88 MET A N 1
ATOM 660 C CA . MET A 1 88 ? 3.132 -4.380 -8.118 1.00 91.62 88 MET A CA 1
ATOM 661 C C . MET A 1 88 ? 1.854 -4.578 -8.941 1.00 91.62 88 MET A C 1
ATOM 663 O O . MET A 1 88 ? 1.399 -3.647 -9.603 1.00 91.62 88 MET A O 1
ATOM 667 N N . CYS A 1 89 ? 1.212 -5.747 -8.852 1.00 91.00 89 CYS A N 1
ATOM 668 C CA . CYS A 1 89 ? -0.051 -6.002 -9.546 1.00 91.00 89 CYS A CA 1
ATOM 669 C C . CYS A 1 89 ? -1.178 -5.071 -9.074 1.00 91.00 89 CYS A C 1
ATOM 671 O O . CYS A 1 89 ? -1.946 -4.569 -9.895 1.00 91.00 89 CYS A O 1
ATOM 673 N N . LYS A 1 90 ? -1.299 -4.816 -7.765 1.00 91.50 90 LYS A N 1
ATOM 674 C CA . LYS A 1 90 ? -2.324 -3.904 -7.224 1.00 91.50 90 LYS A CA 1
ATOM 675 C C . LYS A 1 90 ? -2.117 -2.463 -7.686 1.00 91.50 90 LYS A C 1
ATOM 677 O O . LYS A 1 90 ? -3.104 -1.790 -7.984 1.00 91.50 90 LYS A O 1
ATOM 682 N N . LEU A 1 91 ? -0.865 -2.021 -7.778 1.00 89.81 91 LEU A N 1
ATOM 683 C CA . LEU A 1 91 ? -0.507 -0.702 -8.300 1.00 89.81 91 LEU A CA 1
ATOM 684 C C . LEU A 1 91 ? -0.780 -0.603 -9.808 1.00 89.81 91 LEU A C 1
ATOM 686 O O . LEU A 1 91 ? -1.464 0.323 -10.237 1.00 89.81 91 LEU A O 1
ATOM 690 N N . ALA A 1 92 ? -0.365 -1.596 -10.599 1.00 87.38 92 ALA A N 1
ATOM 691 C CA . ALA A 1 92 ? -0.615 -1.630 -12.043 1.00 87.38 92 ALA A CA 1
ATOM 692 C C . ALA A 1 92 ? -2.117 -1.587 -12.380 1.00 87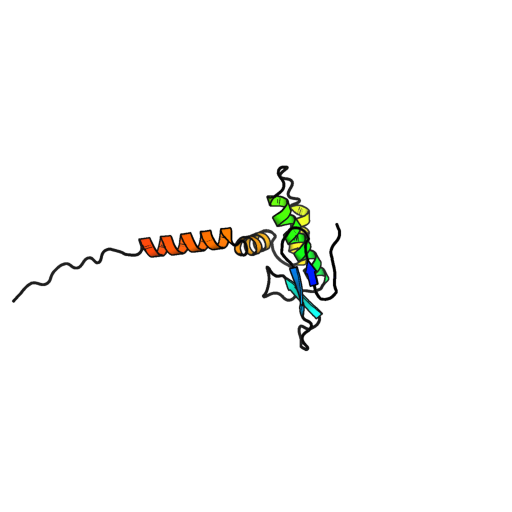.38 92 ALA A C 1
ATOM 694 O O . ALA A 1 92 ? -2.540 -0.894 -13.297 1.00 87.38 92 ALA A O 1
ATOM 695 N N . LEU A 1 93 ? -2.967 -2.264 -11.600 1.00 83.69 93 LEU A N 1
ATOM 696 C CA . LEU A 1 93 ? -4.423 -2.241 -11.806 1.00 83.69 93 LEU A CA 1
ATOM 697 C C . LEU A 1 93 ? -5.077 -0.874 -11.535 1.00 83.69 93 LEU A C 1
ATOM 699 O O . LEU A 1 93 ? -6.233 -0.665 -11.921 1.00 83.69 93 LEU A O 1
ATOM 703 N N . ARG A 1 94 ? -4.381 0.042 -10.855 1.00 78.44 94 ARG A N 1
ATOM 704 C CA . ARG A 1 94 ? -4.861 1.406 -10.598 1.00 78.44 94 ARG A CA 1
ATOM 705 C C . ARG A 1 94 ? -4.468 2.399 -11.678 1.00 78.44 94 ARG A C 1
ATOM 707 O O . ARG A 1 94 ? -5.144 3.424 -11.784 1.00 78.44 94 ARG A O 1
ATOM 714 N N . ASP A 1 95 ? -3.455 2.094 -12.481 1.00 72.75 95 ASP A N 1
ATOM 715 C CA . ASP A 1 95 ? -3.057 2.957 -13.581 1.00 72.75 95 ASP A CA 1
ATOM 716 C C . ASP A 1 95 ? -4.220 3.089 -14.594 1.00 72.75 95 ASP A C 1
ATOM 718 O O . ASP A 1 95 ? -4.728 2.085 -15.115 1.00 72.75 95 ASP A O 1
ATOM 722 N N . PRO A 1 96 ? -4.712 4.317 -14.856 1.00 66.56 96 PRO A N 1
ATOM 723 C CA . PRO A 1 96 ? -5.797 4.546 -15.799 1.00 66.56 96 PRO A CA 1
ATOM 724 C C . PRO A 1 96 ? -5.479 4.055 -17.216 1.00 66.56 96 PRO A C 1
ATOM 726 O O . PRO A 1 96 ? -6.417 3.686 -17.930 1.00 66.56 96 PRO A O 1
ATOM 729 N N . GLU A 1 97 ? -4.213 4.021 -17.637 1.00 65.38 97 GLU A N 1
ATOM 730 C CA . GLU A 1 97 ? -3.831 3.478 -18.946 1.00 65.38 97 GLU A CA 1
ATOM 731 C C . GLU A 1 97 ? -3.951 1.956 -18.966 1.00 65.38 97 GLU A C 1
ATOM 733 O O . GLU A 1 97 ? -4.678 1.414 -19.806 1.00 65.38 97 GLU A O 1
ATOM 738 N N . THR A 1 98 ? -3.392 1.282 -17.962 1.00 61.50 98 THR A N 1
ATOM 739 C CA . THR A 1 98 ? -3.564 -0.164 -17.753 1.00 61.50 98 THR A CA 1
ATOM 740 C C . THR A 1 98 ? -5.044 -0.560 -17.651 1.00 61.50 98 THR A C 1
ATOM 742 O O . THR A 1 98 ? -5.486 -1.535 -18.269 1.00 61.50 98 THR A O 1
ATOM 745 N N . ARG A 1 99 ? -5.873 0.231 -16.954 1.00 60.97 99 ARG A N 1
ATOM 746 C CA . ARG A 1 99 ? -7.332 0.017 -16.884 1.00 60.97 99 ARG A CA 1
ATOM 747 C C . ARG A 1 99 ? -7.996 0.140 -18.258 1.00 60.97 99 ARG A C 1
ATOM 749 O O . ARG A 1 99 ? -8.862 -0.670 -18.590 1.00 60.97 99 ARG A O 1
ATOM 756 N N . ARG A 1 100 ? -7.609 1.133 -19.065 1.00 63.50 100 ARG A N 1
ATOM 757 C CA . ARG A 1 100 ? -8.129 1.324 -20.433 1.00 63.50 100 ARG A CA 1
ATOM 758 C C . ARG A 1 100 ? -7.694 0.195 -21.364 1.00 63.50 100 ARG A C 1
ATOM 760 O O . ARG A 1 100 ? -8.484 -0.234 -22.198 1.00 63.50 100 ARG A O 1
ATOM 767 N N . GLU A 1 101 ? -6.474 -0.312 -21.237 1.00 65.25 101 GLU A N 1
ATOM 768 C CA . GLU A 1 101 ? -6.004 -1.472 -22.001 1.00 65.25 101 GLU A CA 1
ATOM 769 C C . GLU A 1 101 ? -6.721 -2.765 -21.620 1.00 65.25 101 GLU A C 1
ATOM 771 O O . GLU A 1 101 ? -7.168 -3.496 -22.508 1.00 65.25 101 GLU A O 1
ATOM 776 N N . ALA A 1 102 ? -6.903 -3.026 -20.324 1.00 64.25 102 ALA A N 1
ATOM 777 C CA . ALA A 1 102 ? -7.689 -4.160 -19.847 1.00 64.25 102 ALA A CA 1
ATOM 778 C C . ALA A 1 102 ? -9.136 -4.094 -20.369 1.00 64.25 102 ALA A C 1
ATOM 780 O O . ALA A 1 102 ? -9.662 -5.089 -20.872 1.00 64.25 102 ALA A O 1
ATOM 781 N N . GLN A 1 103 ? -9.746 -2.904 -20.340 1.00 66.62 103 GLN A N 1
ATOM 782 C CA . GLN A 1 103 ? -11.079 -2.667 -20.895 1.00 66.62 103 GLN A CA 1
ATOM 783 C C . GLN A 1 103 ? -11.117 -2.923 -22.411 1.00 66.62 103 GLN A C 1
ATOM 785 O O . GLN A 1 103 ? -11.953 -3.694 -22.879 1.00 66.62 103 GLN A O 1
ATOM 790 N N . ARG A 1 104 ? -10.151 -2.386 -23.173 1.00 72.12 104 ARG A N 1
ATOM 791 C CA . ARG A 1 104 ? -10.023 -2.621 -24.625 1.00 72.12 104 ARG A CA 1
ATOM 792 C C . ARG A 1 104 ? -9.869 -4.103 -24.975 1.00 72.12 104 ARG A C 1
ATOM 794 O O . ARG A 1 104 ? -10.467 -4.561 -25.952 1.00 72.12 104 ARG A O 1
ATOM 801 N N . ARG A 1 105 ? -9.100 -4.871 -24.193 1.00 71.94 105 ARG A N 1
ATOM 802 C CA . ARG A 1 105 ? -8.947 -6.328 -24.377 1.00 71.94 105 ARG A CA 1
ATOM 803 C C . ARG A 1 105 ? -10.266 -7.067 -24.136 1.00 71.94 105 ARG A C 1
ATOM 805 O O . ARG A 1 105 ? -10.636 -7.907 -24.954 1.00 71.94 105 ARG A O 1
ATOM 812 N N . CYS A 1 106 ? -10.996 -6.731 -23.071 1.00 70.94 106 CYS A N 1
ATOM 813 C CA . CYS A 1 106 ? -12.321 -7.293 -22.792 1.00 70.94 106 CYS A CA 1
ATOM 814 C C . CYS A 1 106 ? -13.340 -6.967 -23.895 1.00 70.94 106 CYS A C 1
ATOM 816 O O . CYS A 1 106 ? -14.082 -7.852 -24.327 1.00 70.94 106 CYS A O 1
ATOM 818 N N . ASP A 1 107 ? -13.348 -5.729 -24.388 1.00 70.94 107 ASP A N 1
ATOM 819 C CA . ASP A 1 107 ? -14.260 -5.290 -25.449 1.00 70.94 107 ASP A CA 1
ATOM 820 C C . ASP A 1 107 ? -13.931 -5.964 -26.790 1.00 70.94 107 ASP A C 1
ATOM 822 O O . ASP A 1 107 ? -14.829 -6.439 -27.490 1.00 70.94 107 ASP A O 1
ATOM 826 N N . SER A 1 108 ? -12.641 -6.131 -27.096 1.00 69.00 108 SER A N 1
ATOM 827 C CA . SER A 1 108 ? -12.175 -6.875 -28.275 1.00 69.00 108 SER A CA 1
ATOM 828 C C . SER A 1 108 ? -12.559 -8.358 -28.206 1.00 69.00 108 SER A C 1
ATOM 830 O O . SER A 1 108 ? -13.031 -8.925 -29.189 1.00 69.00 108 SER A O 1
ATOM 832 N N . GLN A 1 109 ? -12.443 -8.995 -27.036 1.00 60.75 109 GLN A N 1
ATOM 833 C CA . GLN A 1 109 ? -12.851 -10.395 -26.851 1.00 60.75 109 GLN A CA 1
ATOM 834 C C . GLN A 1 109 ? -14.374 -10.593 -26.921 1.00 60.75 109 GLN A C 1
ATOM 836 O O . GLN A 1 109 ? -14.830 -11.644 -27.377 1.00 60.75 109 GLN A O 1
ATOM 841 N N . ARG A 1 110 ? -15.176 -9.595 -26.523 1.00 58.41 110 ARG A N 1
ATOM 842 C CA . ARG A 1 110 ? -16.641 -9.615 -26.704 1.00 58.41 110 ARG A CA 1
ATOM 843 C C . ARG A 1 110 ? -17.049 -9.432 -28.168 1.00 58.41 110 ARG A C 1
ATOM 845 O O . ARG A 1 110 ? -18.022 -10.051 -28.592 1.00 58.41 110 ARG A O 1
ATOM 852 N N . GLY A 1 111 ? -16.302 -8.641 -28.941 1.00 56.38 111 GLY A N 1
ATOM 853 C CA . GLY A 1 111 ? -16.543 -8.439 -30.375 1.00 56.38 111 GLY A CA 1
ATOM 854 C C . GLY A 1 111 ? -16.306 -9.690 -31.228 1.00 56.38 111 GLY A C 1
ATOM 855 O O . GLY A 1 111 ? -17.049 -9.932 -32.175 1.00 56.38 111 GLY A O 1
ATOM 856 N N . VAL A 1 112 ? -15.333 -10.528 -30.856 1.00 57.66 112 VAL A N 1
ATOM 857 C CA . VAL A 1 112 ? -14.964 -11.745 -31.609 1.00 57.66 112 VAL A CA 1
ATOM 858 C C . VAL A 1 112 ? -15.910 -12.929 -31.336 1.00 57.66 112 VAL A C 1
ATOM 860 O O . VAL A 1 112 ? -16.008 -13.839 -32.152 1.00 57.66 112 VAL A O 1
ATOM 863 N N . ARG A 1 113 ? -16.682 -12.916 -30.237 1.00 51.91 113 ARG A N 1
ATOM 864 C CA . ARG A 1 113 ? -17.648 -13.986 -29.895 1.00 51.91 113 ARG A CA 1
ATOM 865 C C . ARG A 1 113 ? -19.032 -13.846 -30.544 1.00 51.91 113 ARG A C 1
ATOM 867 O O . ARG A 1 113 ? -19.958 -14.551 -30.146 1.00 51.91 113 ARG A O 1
ATOM 874 N N . ARG A 1 114 ? -19.204 -12.992 -31.558 1.00 51.50 114 ARG A N 1
ATOM 875 C CA . ARG A 1 114 ? -20.366 -13.100 -32.454 1.00 51.50 114 ARG A CA 1
ATOM 876 C C . ARG A 1 114 ? -20.084 -14.196 -33.480 1.00 51.50 114 ARG A C 1
ATOM 878 O O . ARG A 1 114 ? -19.638 -13.917 -34.587 1.00 51.50 114 ARG A O 1
ATOM 885 N N . HIS A 1 115 ? -20.316 -15.448 -33.088 1.00 50.25 115 HIS A N 1
ATOM 886 C CA . HIS A 1 115 ? -20.421 -16.534 -34.059 1.00 50.25 115 HIS A CA 1
ATOM 887 C C . HIS A 1 115 ? -21.553 -16.206 -35.051 1.00 50.25 115 HIS A C 1
ATOM 889 O O . HIS A 1 115 ? -22.627 -15.781 -34.613 1.00 50.25 115 HIS A O 1
ATOM 895 N N . PRO A 1 116 ? -21.343 -16.397 -36.364 1.00 47.00 116 PRO A N 1
ATOM 896 C CA . PRO A 1 116 ? -22.420 -16.332 -37.335 1.00 47.00 116 PRO A CA 1
ATOM 897 C C . PRO A 1 116 ? -23.361 -17.508 -37.064 1.00 47.00 116 PRO A C 1
ATOM 899 O O . PRO A 1 116 ? -22.949 -18.666 -37.135 1.00 47.00 116 PRO A O 1
ATOM 902 N N . GLY A 1 117 ? -24.599 -17.187 -36.685 1.00 48.09 117 GLY A N 1
ATOM 903 C CA . GLY A 1 117 ? -25.685 -18.150 -36.553 1.00 48.09 117 GLY A CA 1
ATOM 904 C C . GLY A 1 117 ? -25.855 -18.906 -37.863 1.00 48.09 117 GLY A C 1
ATOM 905 O O . GLY A 1 117 ? -26.041 -18.317 -38.927 1.00 48.09 117 GLY A O 1
ATOM 906 N N . HIS A 1 118 ? -25.679 -20.211 -37.754 1.00 53.16 118 HIS A N 1
ATOM 907 C CA . HIS A 1 118 ? -25.752 -21.195 -38.807 1.00 53.16 118 HIS A CA 1
ATOM 908 C C . HIS A 1 118 ? -27.189 -21.717 -38.841 1.00 53.16 118 HIS A C 1
ATOM 910 O O . HIS A 1 118 ? -27.481 -22.743 -38.232 1.00 53.16 118 HIS A O 1
ATOM 916 N N . ASP A 1 119 ? -28.080 -21.027 -39.551 1.00 49.03 119 ASP A N 1
ATOM 917 C CA . ASP A 1 119 ? -29.492 -21.412 -39.619 1.00 49.03 119 ASP A CA 1
ATOM 918 C C . ASP A 1 119 ? -29.782 -21.989 -41.008 1.00 49.03 119 ASP A C 1
ATOM 920 O O . ASP A 1 119 ? -30.188 -21.302 -41.946 1.00 49.03 119 ASP A O 1
ATOM 924 N N . GLY A 1 120 ? -29.501 -23.284 -41.146 1.00 49.12 120 GLY A N 1
ATOM 925 C CA . GLY A 1 120 ? -29.957 -24.103 -42.259 1.00 49.12 120 GLY A CA 1
ATOM 926 C C . GLY A 1 120 ? -31.288 -24.796 -41.947 1.00 49.12 120 GLY A C 1
ATOM 927 O O . GLY A 1 120 ? -31.487 -25.289 -40.842 1.00 49.12 120 GLY A O 1
ATOM 928 N N . TYR A 1 121 ? -32.104 -24.920 -42.999 1.00 47.47 121 TYR A N 1
ATOM 929 C CA . TYR A 1 121 ? -33.202 -25.873 -43.232 1.00 47.47 121 TYR A CA 1
ATOM 930 C C . TYR A 1 121 ? -34.570 -25.664 -42.555 1.00 47.47 121 TYR A C 1
ATOM 932 O O . TYR A 1 121 ? -34.755 -25.853 -41.359 1.00 47.47 121 TYR A O 1
ATOM 940 N N . GLY A 1 122 ?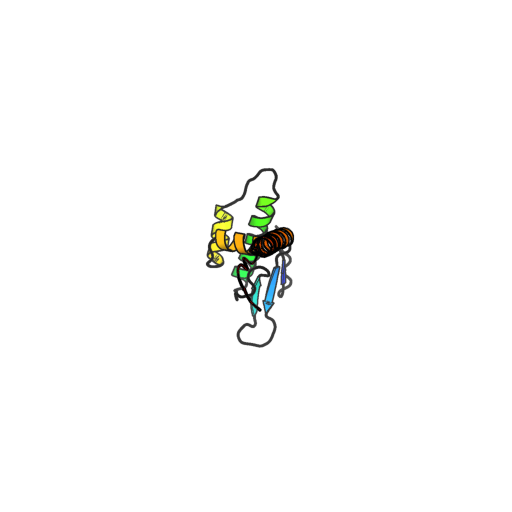 -35.578 -25.443 -43.410 1.00 39.88 122 GLY A N 1
ATOM 941 C CA . GLY A 1 122 ? -37.006 -25.565 -43.107 1.00 39.88 122 GLY A CA 1
ATOM 942 C C . GLY A 1 122 ? -37.860 -25.471 -44.377 1.00 39.88 122 GLY A C 1
ATOM 943 O O . GLY A 1 122 ? -38.245 -24.388 -44.795 1.00 39.88 122 GLY A O 1
ATOM 944 N N . VAL A 1 123 ? -38.096 -26.620 -45.010 1.00 49.56 123 VAL A N 1
ATOM 945 C CA . VAL A 1 123 ? -38.933 -26.855 -46.201 1.00 49.56 123 VAL A CA 1
ATOM 946 C C . VAL A 1 123 ? -40.439 -26.850 -45.852 1.00 49.56 123 VAL A C 1
ATOM 948 O O . VAL A 1 123 ? -40.803 -27.233 -44.744 1.00 49.56 123 VAL A O 1
ATOM 951 N N . ASN A 1 124 ? -41.278 -26.548 -46.860 1.00 39.97 124 ASN A N 1
ATOM 952 C CA . ASN A 1 124 ? -42.735 -26.774 -47.016 1.00 39.97 124 ASN A CA 1
ATOM 953 C C . ASN A 1 124 ? -43.726 -25.866 -46.257 1.00 39.97 124 ASN A C 1
ATOM 955 O O . ASN A 1 124 ? -43.994 -26.080 -45.078 1.00 39.97 124 ASN A O 1
ATOM 959 N N . ARG A 1 125 ? -44.481 -25.035 -46.991 1.00 48.84 125 ARG A N 1
ATOM 960 C CA . ARG A 1 125 ? -45.716 -25.437 -47.699 1.00 48.84 125 ARG A CA 1
ATOM 961 C C . ARG A 1 125 ? -46.153 -24.382 -48.711 1.00 48.84 125 ARG A C 1
ATOM 963 O O . ARG A 1 125 ? -45.921 -23.189 -48.429 1.00 48.84 125 ARG A O 1
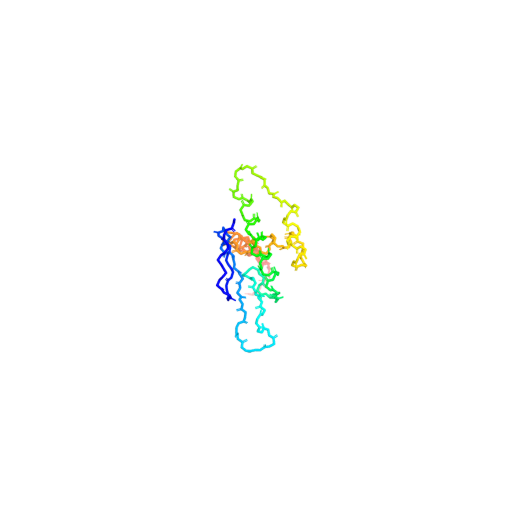#

pLDDT: mean 78.79, std 16.75, range [39.88, 97.25]

Solvent-accessible surface area (backbone atoms only — not comparable to full-atom values): 7341 Å² total; per-residue (Å²): 138,91,70,60,72,54,101,52,42,40,49,35,95,80,44,88,38,35,23,39,44,37,79,59,90,61,99,56,46,74,27,22,32,35,71,71,41,74,92,44,81,29,52,67,69,37,36,54,34,49,31,51,33,46,27,50,55,52,54,26,72,70,40,93,82,62,77,53,64,57,70,63,41,38,56,32,20,51,68,63,74,44,53,4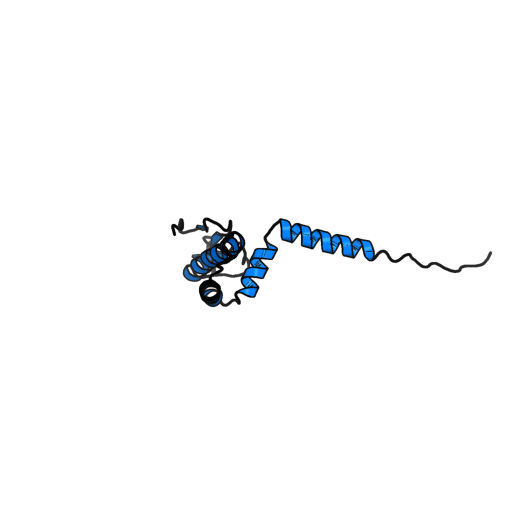8,67,58,53,52,52,41,50,48,65,64,36,68,64,53,43,51,50,53,50,51,52,53,53,52,58,59,63,69,66,65,71,80,83,84,85,79,88,85,83,88,134

Radius of gyration: 22.25 Å; Cα contacts (8 Å, |Δi|>4): 144; chains: 1; bounding box: 65×42×64 Å

Secondary structure (DSSP, 8-state):
---EEETTEEE-SSSS-EEEE--SSSTTTT-EEETTEEEEEE-HHHHHHHHHHHHHHHHHHH-TT----HHHHHHHHHHTTS-HHHHHHHHHTT-HHHHHHHHHHHHHHHHHT-PPP--------